Protein AF-A0A0C3J824-F1 (afdb_monomer_lite)

InterPro domains:
  IPR024779 2OGFeDO JBP1/TET, oxygenase domain [PF12851] (6-94)

Foldseek 3Di:
DVVCVVVPPDPFPDKDKDKLDWFPWDADPQADQQWKKKKAKAFDFDWWWKDFVVVRDTHTRDHGDMDIHSRNNTTITTGGTPGIMMMMIGHHGPVSCVVVVNDHDDHDDPVNVVVVVVVVVD

Secondary structure (DSSP, 8-state):
-TTTTTT---S-SEEEEEES--EEEE---SS-TTPPEEEEEEEE----EEEEGGGTEEEE--TT-EEEE-TTTS-EEE---SSEEEEEEEE--HHHHHHTTPPP-PPPPHHHHHHHHHHTT-

Radius of gyration: 16.85 Å; chains: 1; bounding box: 29×38×52 Å

Sequence (122 aa):
MEAVLPMWNSVYSSMSVMVNRASPAHKDTNGRKVWLDTLLTVGNYPRLHFLVPELGIRLQYNPGTVIALAGLALIHQVDGIDGDRACLAYYMRENVHRYVQ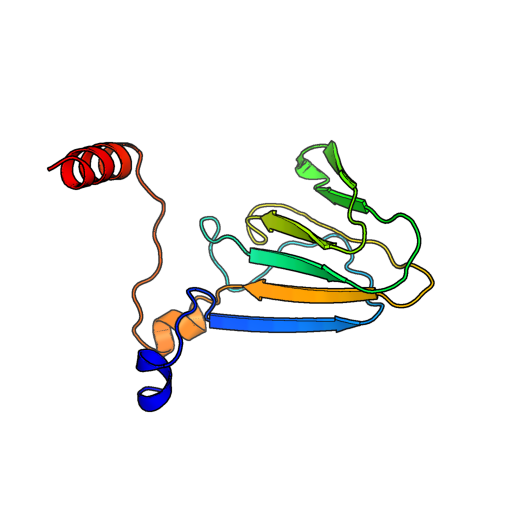VPLCERPHISNIARDLRAAQT

Organism: NCBI:txid870435

Structure (mmCIF, N/CA/C/O backbone):
data_AF-A0A0C3J824-F1
#
_entry.id   AF-A0A0C3J824-F1
#
loop_
_atom_site.group_PDB
_atom_site.id
_atom_site.type_symbol
_atom_site.label_atom_id
_atom_site.label_alt_id
_atom_site.label_comp_id
_atom_site.label_asym_id
_atom_site.label_entity_id
_atom_site.label_seq_id
_atom_site.pdbx_PDB_ins_code
_atom_site.Cartn_x
_atom_site.Cartn_y
_atom_site.Cartn_z
_atom_site.occupancy
_atom_site.B_iso_or_equiv
_atom_site.auth_seq_id
_atom_site.auth_comp_id
_atom_site.auth_asym_id
_atom_site.auth_atom_id
_atom_site.pdbx_PDB_model_num
ATOM 1 N N . MET A 1 1 ? 5.742 -20.236 -12.503 1.00 57.84 1 MET A N 1
ATOM 2 C CA . MET A 1 1 ? 5.280 -18.835 -12.610 1.00 57.84 1 MET A CA 1
ATOM 3 C C . MET A 1 1 ? 4.857 -18.495 -14.034 1.00 57.84 1 MET A C 1
ATOM 5 O O . MET A 1 1 ? 3.801 -17.903 -14.180 1.00 57.84 1 MET A O 1
ATOM 9 N N . GLU A 1 2 ? 5.582 -18.947 -15.066 1.00 63.41 2 GLU A N 1
ATOM 10 C CA . GLU A 1 2 ? 5.210 -18.745 -16.482 1.00 63.41 2 GLU A CA 1
ATOM 11 C C . GLU A 1 2 ? 3.764 -19.129 -16.823 1.00 63.41 2 GLU A C 1
ATOM 13 O O . GLU A 1 2 ? 3.079 -18.345 -17.460 1.00 63.41 2 GLU A O 1
ATOM 18 N N . ALA A 1 3 ? 3.253 -20.263 -16.331 1.00 74.06 3 ALA A N 1
ATOM 19 C CA . ALA A 1 3 ? 1.862 -20.666 -16.580 1.00 74.06 3 ALA A CA 1
ATOM 20 C C . ALA A 1 3 ? 0.808 -19.759 -15.908 1.00 74.06 3 ALA A C 1
ATOM 22 O O . ALA A 1 3 ? -0.347 -19.752 -16.316 1.00 74.06 3 ALA A O 1
ATOM 23 N N . VAL A 1 4 ? 1.193 -18.999 -14.875 1.00 70.88 4 VAL A N 1
ATOM 24 C CA . VAL A 1 4 ? 0.286 -18.128 -14.108 1.00 70.88 4 VAL A CA 1
ATOM 25 C C . VAL A 1 4 ? 0.275 -16.708 -14.670 1.00 70.88 4 VAL A C 1
ATOM 27 O O . VAL A 1 4 ? -0.742 -16.034 -14.564 1.00 70.88 4 VAL A O 1
ATOM 30 N N . LEU A 1 5 ? 1.363 -16.251 -15.303 1.00 70.88 5 LEU A N 1
ATOM 31 C CA . LEU A 1 5 ? 1.456 -14.886 -15.840 1.00 70.88 5 LEU A CA 1
ATOM 32 C C . LEU A 1 5 ? 0.349 -14.557 -16.859 1.00 70.88 5 LEU A C 1
ATOM 34 O O . LEU A 1 5 ? -0.246 -13.494 -16.712 1.00 70.88 5 LEU A O 1
ATOM 38 N N . PRO A 1 6 ? -0.019 -15.441 -17.812 1.00 74.44 6 PRO A N 1
ATOM 39 C CA . PRO A 1 6 ? -1.145 -15.190 -18.714 1.00 74.44 6 PRO A CA 1
ATOM 40 C C . PRO A 1 6 ? -2.509 -15.142 -18.013 1.00 74.44 6 PRO A C 1
ATOM 42 O O . PRO A 1 6 ? -3.462 -14.616 -18.574 1.00 74.44 6 PRO A O 1
ATOM 45 N N . MET A 1 7 ? -2.624 -15.721 -16.813 1.00 78.94 7 MET A N 1
ATOM 46 C CA . MET A 1 7 ? -3.863 -15.756 -16.026 1.00 78.94 7 MET A CA 1
ATOM 47 C C . MET A 1 7 ? -3.936 -14.625 -14.991 1.00 78.94 7 MET A C 1
ATOM 49 O O . MET A 1 7 ? -5.014 -14.300 -14.491 1.00 78.94 7 MET A O 1
ATOM 53 N N . TRP A 1 8 ? -2.792 -14.043 -14.628 1.00 79.19 8 TRP A N 1
ATOM 54 C CA . TRP A 1 8 ? -2.693 -13.008 -13.612 1.00 79.19 8 TRP A CA 1
ATOM 55 C C . TRP A 1 8 ? -3.033 -11.641 -14.209 1.00 79.19 8 TRP A C 1
ATOM 57 O O . TRP A 1 8 ? -2.166 -10.875 -14.619 1.00 79.19 8 TRP A O 1
ATOM 67 N N . ASN A 1 9 ? -4.323 -11.313 -14.220 1.00 74.19 9 ASN A N 1
ATOM 68 C CA . ASN A 1 9 ? -4.857 -10.070 -14.793 1.00 74.19 9 ASN A CA 1
ATOM 69 C C . ASN A 1 9 ? -4.654 -8.824 -13.905 1.00 74.19 9 ASN A C 1
ATOM 71 O O . ASN A 1 9 ? -5.441 -7.881 -13.961 1.00 74.19 9 ASN A O 1
ATOM 75 N N . SER A 1 10 ? -3.634 -8.817 -13.048 1.00 83.56 10 SER A N 1
ATOM 76 C CA . SER A 1 10 ? -3.371 -7.729 -12.107 1.00 83.56 10 SER A CA 1
ATOM 77 C C . SER A 1 10 ? -1.968 -7.168 -12.300 1.00 83.56 10 SER A C 1
ATOM 79 O O . SER A 1 10 ? -0.996 -7.908 -12.425 1.00 83.56 10 SER A O 1
ATOM 81 N N . VAL A 1 11 ? -1.852 -5.841 -12.263 1.00 83.88 11 VAL A N 1
ATOM 82 C CA . VAL A 1 11 ? -0.553 -5.148 -12.287 1.00 83.88 11 VAL A CA 1
ATOM 83 C C . VAL A 1 11 ? 0.242 -5.354 -10.994 1.00 83.88 11 VAL A C 1
ATOM 85 O O . VAL A 1 11 ? 1.456 -5.169 -10.979 1.00 83.88 11 VAL A O 1
ATOM 88 N N . TYR A 1 12 ? -0.423 -5.753 -9.907 1.00 91.38 12 TYR A N 1
ATOM 89 C CA . TYR A 1 12 ? 0.209 -5.997 -8.615 1.00 91.38 12 TYR A CA 1
ATOM 90 C C . TYR A 1 12 ? 0.820 -7.394 -8.586 1.00 91.38 12 TYR A C 1
ATOM 92 O O . TYR A 1 12 ? 0.112 -8.389 -8.732 1.00 91.38 12 TYR A O 1
ATOM 100 N N . SER A 1 13 ? 2.127 -7.477 -8.352 1.00 91.12 13 SER A N 1
ATOM 101 C CA . SER A 1 13 ? 2.855 -8.748 -8.245 1.00 91.12 13 SER A CA 1
ATOM 102 C C . SER A 1 13 ? 2.708 -9.429 -6.881 1.00 91.12 13 SER A C 1
ATOM 104 O O . SER A 1 13 ? 3.187 -10.547 -6.705 1.00 91.12 13 SER A O 1
ATOM 106 N N . SER A 1 14 ? 2.072 -8.774 -5.907 1.00 91.50 14 SER A N 1
ATOM 107 C CA . SER A 1 14 ? 1.856 -9.323 -4.572 1.00 91.50 14 SER A CA 1
ATOM 108 C C . SER A 1 14 ? 0.601 -8.753 -3.913 1.00 91.50 14 SER A C 1
ATOM 110 O O . SER A 1 14 ? 0.138 -7.656 -4.233 1.00 91.50 14 SER A O 1
ATOM 112 N N . MET A 1 15 ? 0.069 -9.512 -2.956 1.00 94.38 15 MET A N 1
ATOM 113 C CA . MET A 1 15 ? -1.068 -9.132 -2.128 1.00 94.38 15 MET A CA 1
ATOM 114 C C . MET A 1 15 ? -0.842 -9.602 -0.688 1.00 94.38 15 MET A C 1
ATOM 116 O O . MET A 1 15 ? -0.193 -10.619 -0.437 1.00 94.38 15 MET A O 1
ATOM 120 N N . SER A 1 16 ? -1.329 -8.841 0.285 1.00 96.31 16 SER A N 1
ATOM 121 C CA . SER A 1 16 ? -1.301 -9.219 1.697 1.00 96.31 16 SER A CA 1
ATOM 122 C C . SER A 1 16 ? -2.606 -8.849 2.384 1.00 96.31 16 SER A C 1
ATOM 124 O O . SER A 1 16 ? -3.211 -7.826 2.070 1.00 96.31 16 SER A O 1
ATOM 126 N N . VAL A 1 17 ? -3.012 -9.668 3.352 1.00 97.69 17 VAL A N 1
ATOM 127 C CA . VAL A 1 17 ? -4.143 -9.387 4.242 1.00 97.69 17 VAL A CA 1
ATOM 128 C C . VAL A 1 17 ? -3.598 -9.108 5.633 1.00 97.69 17 VAL A C 1
ATOM 130 O O . VAL A 1 17 ? -2.833 -9.901 6.178 1.00 97.69 17 VAL A O 1
ATOM 133 N N . MET A 1 18 ? -3.985 -7.975 6.209 1.00 96.69 18 MET A N 1
ATOM 134 C CA . MET A 1 18 ? -3.584 -7.563 7.551 1.00 96.69 18 MET A CA 1
ATOM 135 C C . MET A 1 18 ? -4.834 -7.425 8.414 1.00 96.69 18 MET A C 1
ATOM 137 O O . MET A 1 18 ? -5.668 -6.563 8.146 1.00 96.69 18 MET A O 1
ATOM 141 N N . VAL A 1 19 ? -4.966 -8.267 9.437 1.00 96.88 19 VAL A N 1
ATOM 142 C CA . VAL A 1 19 ? -6.127 -8.285 10.341 1.00 96.88 19 VAL A CA 1
ATOM 143 C C . VAL A 1 19 ? -5.744 -7.644 11.667 1.00 96.88 19 VAL A C 1
ATOM 145 O O . VAL A 1 19 ? -4.734 -8.030 12.252 1.00 96.88 19 VAL A O 1
ATOM 148 N N . ASN A 1 20 ? -6.513 -6.643 12.104 1.00 96.06 20 ASN A N 1
ATOM 149 C CA . ASN A 1 20 ? -6.347 -5.896 13.361 1.00 96.06 20 ASN A CA 1
ATOM 150 C C . ASN A 1 20 ? -4.913 -5.409 13.627 1.00 96.06 20 ASN A C 1
ATOM 152 O O . ASN A 1 20 ? -4.493 -5.191 14.760 1.00 96.06 20 ASN A O 1
ATOM 156 N N . ARG A 1 21 ? -4.144 -5.225 12.552 1.00 95.75 21 ARG A N 1
ATOM 157 C CA . ARG A 1 21 ? -2.742 -4.837 12.611 1.00 95.75 21 ARG A CA 1
ATOM 158 C C . ARG A 1 21 ? -2.618 -3.321 12.516 1.00 95.75 21 ARG A C 1
ATOM 160 O O . ARG A 1 21 ? -3.041 -2.715 11.525 1.00 95.75 21 ARG A O 1
ATOM 167 N N . ALA A 1 22 ? -1.966 -2.743 13.520 1.00 96.69 22 ALA A N 1
ATOM 168 C CA . ALA A 1 22 ? -1.399 -1.407 13.430 1.00 96.69 22 ALA A CA 1
ATOM 169 C C . ALA A 1 22 ? -0.212 -1.405 12.454 1.00 96.69 22 ALA A C 1
ATOM 171 O O . ALA A 1 22 ? 0.562 -2.366 12.382 1.00 96.69 22 ALA A O 1
ATOM 172 N N . SER A 1 23 ? -0.055 -0.314 11.720 1.00 97.00 23 SER A N 1
ATOM 173 C CA . SER A 1 23 ? 1.074 -0.075 10.831 1.00 97.00 23 SER A CA 1
ATOM 174 C C . SER A 1 23 ? 1.775 1.210 11.273 1.00 97.00 23 SER A C 1
ATOM 176 O O . SER A 1 23 ? 1.297 2.295 10.937 1.00 97.00 23 SER A O 1
ATOM 178 N N . PRO A 1 24 ? 2.856 1.109 12.074 1.00 97.62 24 PRO A N 1
ATOM 179 C CA . PRO A 1 24 ? 3.640 2.266 12.506 1.00 97.62 24 PRO A CA 1
ATOM 180 C C . PRO A 1 24 ? 4.184 3.066 11.318 1.00 97.62 24 PRO A C 1
ATOM 182 O O . PRO A 1 24 ? 4.276 2.543 10.211 1.00 97.62 24 PRO A O 1
ATOM 185 N N . ALA A 1 25 ? 4.598 4.313 11.546 1.00 98.25 25 ALA A N 1
ATOM 186 C CA . ALA A 1 25 ? 5.208 5.153 10.514 1.00 98.25 25 ALA A CA 1
ATOM 187 C C . ALA A 1 25 ? 6.385 4.462 9.811 1.00 98.25 25 ALA A C 1
ATOM 189 O O . ALA A 1 25 ? 7.400 4.146 10.432 1.00 98.25 25 ALA A O 1
ATOM 190 N N . HIS A 1 26 ? 6.250 4.250 8.503 1.00 97.81 26 HIS A N 1
ATOM 191 C CA . HIS A 1 26 ? 7.277 3.623 7.677 1.00 97.81 26 HIS A CA 1
ATOM 192 C C . HIS A 1 26 ? 7.159 4.054 6.211 1.00 97.81 26 HIS A C 1
ATOM 194 O O . HIS A 1 26 ? 6.173 4.670 5.805 1.00 97.81 26 HIS A O 1
ATOM 200 N N . LYS A 1 27 ? 8.191 3.724 5.427 1.00 96.94 27 LYS A N 1
ATOM 201 C CA . LYS A 1 27 ? 8.115 3.634 3.965 1.00 96.94 27 LYS A CA 1
ATOM 202 C C . LYS A 1 27 ? 8.162 2.164 3.588 1.00 96.94 27 LYS A C 1
ATOM 204 O O . LYS A 1 27 ? 8.864 1.384 4.239 1.00 96.94 27 LYS A O 1
ATOM 209 N N . ASP A 1 28 ? 7.459 1.806 2.528 1.00 96.06 28 ASP A N 1
ATOM 210 C CA . ASP A 1 28 ? 7.582 0.472 1.961 1.00 96.06 28 ASP A CA 1
ATOM 211 C C . ASP A 1 28 ? 8.986 0.239 1.407 1.00 96.06 28 ASP A C 1
ATOM 213 O O . ASP A 1 28 ? 9.764 1.163 1.167 1.00 96.06 28 ASP A O 1
ATOM 217 N N . THR A 1 29 ? 9.324 -1.029 1.199 1.00 93.50 29 THR A N 1
ATOM 218 C CA . THR A 1 29 ? 10.615 -1.453 0.651 1.00 93.50 29 THR A CA 1
ATOM 219 C C . THR A 1 29 ? 10.399 -2.357 -0.557 1.00 93.50 29 THR A C 1
ATOM 221 O O . THR A 1 29 ? 9.330 -2.935 -0.735 1.00 93.50 29 THR A O 1
ATOM 224 N N . ASN A 1 30 ? 11.428 -2.513 -1.394 1.00 92.25 30 ASN A N 1
ATOM 225 C CA . ASN A 1 30 ? 11.439 -3.426 -2.550 1.00 92.25 30 ASN A CA 1
ATOM 226 C C . ASN A 1 30 ? 10.482 -3.077 -3.713 1.00 92.25 30 ASN A C 1
ATOM 228 O O . ASN A 1 30 ? 10.415 -3.836 -4.681 1.00 92.25 30 ASN A O 1
ATOM 232 N N . GLY A 1 31 ? 9.765 -1.952 -3.642 1.00 91.19 31 GLY A N 1
ATOM 233 C CA . GLY A 1 31 ? 8.992 -1.378 -4.749 1.00 91.19 31 GLY A CA 1
ATOM 234 C C . GLY A 1 31 ? 9.769 -0.312 -5.534 1.00 91.19 31 GLY A C 1
ATOM 235 O O . GLY A 1 31 ? 10.996 -0.236 -5.469 1.00 91.19 31 GLY A O 1
ATOM 236 N N . ARG A 1 32 ? 9.044 0.567 -6.239 1.00 91.81 32 ARG A N 1
ATOM 237 C CA . ARG A 1 32 ? 9.594 1.763 -6.904 1.00 91.81 32 ARG A CA 1
ATOM 238 C C . ARG A 1 32 ? 8.802 3.008 -6.533 1.00 91.81 32 ARG A C 1
ATOM 240 O O . ARG A 1 32 ? 7.605 2.942 -6.304 1.00 91.81 32 ARG A O 1
ATOM 247 N N . LYS A 1 33 ? 9.453 4.177 -6.559 1.00 89.56 33 LYS A N 1
ATOM 248 C CA . LYS A 1 33 ? 8.829 5.466 -6.186 1.00 89.56 33 LYS A CA 1
ATOM 249 C C . LYS A 1 33 ? 7.657 5.877 -7.087 1.00 89.56 33 LYS A C 1
ATOM 251 O O . LYS A 1 33 ? 6.900 6.764 -6.722 1.00 89.56 33 LYS A O 1
ATOM 256 N N . VAL A 1 34 ? 7.564 5.287 -8.277 1.00 88.38 34 VAL A N 1
ATOM 257 C CA . VAL A 1 34 ? 6.517 5.566 -9.274 1.00 88.38 34 VAL A CA 1
ATOM 258 C C . VAL A 1 34 ? 5.381 4.549 -9.232 1.00 88.38 34 VAL A C 1
ATOM 260 O O . VAL A 1 34 ? 4.410 4.698 -9.965 1.00 88.38 34 VAL A O 1
ATOM 263 N N . TRP A 1 35 ? 5.510 3.510 -8.410 1.00 92.00 35 TRP A N 1
ATOM 264 C CA . TRP A 1 35 ? 4.493 2.482 -8.258 1.00 92.00 35 TRP A CA 1
ATOM 265 C C . TRP A 1 35 ? 3.523 2.882 -7.163 1.00 92.00 35 TRP A C 1
ATOM 267 O O . TRP A 1 35 ? 3.926 3.445 -6.146 1.00 92.00 35 TRP A O 1
ATOM 277 N N . LEU A 1 36 ? 2.246 2.610 -7.413 1.00 93.62 36 LEU A N 1
ATOM 278 C CA . LEU A 1 36 ? 1.185 2.822 -6.448 1.00 93.62 36 LEU A CA 1
ATOM 279 C C . LEU A 1 36 ? 0.849 1.493 -5.792 1.00 93.62 36 LEU A C 1
ATOM 281 O O . LEU A 1 36 ? 0.538 0.521 -6.477 1.00 93.62 36 LEU A O 1
ATOM 285 N N . ASP A 1 37 ? 0.872 1.495 -4.473 1.00 95.12 37 ASP A N 1
ATOM 286 C CA . ASP A 1 37 ? 0.295 0.469 -3.629 1.00 95.12 37 ASP A CA 1
ATOM 287 C C . ASP A 1 37 ? -1.170 0.833 -3.391 1.00 95.12 37 ASP A C 1
ATOM 289 O O . ASP A 1 37 ? -1.538 2.010 -3.335 1.00 95.12 37 ASP A O 1
ATOM 293 N N . THR A 1 38 ? -2.039 -0.168 -3.319 1.00 96.94 38 THR A N 1
ATOM 294 C CA . THR A 1 38 ? -3.480 0.029 -3.156 1.00 96.94 38 THR A CA 1
ATOM 295 C C . THR A 1 38 ? -3.982 -0.738 -1.955 1.00 96.94 38 THR A C 1
ATOM 297 O O . THR A 1 38 ? -3.825 -1.953 -1.857 1.00 96.94 38 THR A O 1
ATOM 300 N N . LEU A 1 39 ? -4.579 0.001 -1.030 1.00 97.88 39 LEU A N 1
ATOM 301 C CA . LEU A 1 39 ? -5.036 -0.490 0.254 1.00 97.88 39 LEU A CA 1
ATOM 302 C C . LEU A 1 39 ? -6.551 -0.356 0.317 1.00 97.88 39 LEU A C 1
ATOM 304 O O . LEU A 1 39 ? -7.074 0.749 0.198 1.00 97.88 39 LEU A O 1
ATOM 308 N N . LEU A 1 40 ? -7.245 -1.468 0.524 1.00 98.25 40 LEU A N 1
ATOM 309 C CA . LEU A 1 40 ? -8.668 -1.503 0.840 1.00 98.25 40 LEU A CA 1
ATOM 310 C C . LEU A 1 40 ? -8.823 -1.911 2.301 1.00 98.25 40 LEU A C 1
ATOM 312 O O . LEU A 1 40 ? -8.345 -2.972 2.697 1.00 98.25 40 LEU A O 1
ATOM 316 N N . THR A 1 41 ? -9.526 -1.107 3.091 1.00 98.44 41 THR A N 1
ATOM 317 C CA . THR A 1 41 ? -9.883 -1.464 4.469 1.00 98.44 41 THR A CA 1
ATOM 318 C C . THR A 1 41 ? -11.356 -1.851 4.554 1.00 98.44 41 THR A C 1
ATOM 320 O O . THR A 1 41 ? -12.216 -1.193 3.973 1.00 98.44 41 THR A O 1
ATOM 323 N N . VAL A 1 42 ? -11.663 -2.937 5.255 1.00 98.44 42 VAL A N 1
ATOM 324 C CA . VAL A 1 42 ? -13.014 -3.500 5.404 1.00 98.44 42 VAL A CA 1
ATOM 325 C C . VAL A 1 42 ? -13.229 -3.997 6.828 1.00 98.44 42 VAL A C 1
ATOM 327 O O . VAL A 1 42 ? -12.277 -4.149 7.596 1.00 98.44 42 VAL A O 1
ATOM 330 N N . GLY A 1 43 ? -14.488 -4.279 7.155 1.00 97.56 43 GLY A N 1
ATOM 331 C CA . GLY A 1 43 ? -14.898 -4.855 8.430 1.00 97.56 43 GLY A CA 1
ATOM 332 C C . GLY A 1 43 ? -15.764 -3.906 9.253 1.00 97.56 43 GLY A C 1
ATOM 333 O O . GLY A 1 43 ? -16.330 -2.953 8.717 1.00 97.56 43 GLY A O 1
ATOM 334 N N . ASN A 1 44 ? -15.891 -4.194 10.543 1.00 97.88 44 ASN A N 1
ATOM 335 C CA . ASN A 1 44 ? -16.707 -3.437 11.482 1.00 97.88 44 ASN A CA 1
ATOM 336 C C . ASN A 1 44 ? -15.819 -2.886 12.601 1.00 97.88 44 ASN A C 1
ATOM 338 O O . ASN A 1 44 ? -15.511 -3.576 13.571 1.00 97.88 44 ASN A O 1
ATOM 342 N N . TYR A 1 45 ? -15.389 -1.641 12.439 1.00 97.19 45 TYR A N 1
ATOM 343 C CA . TYR A 1 45 ? -14.530 -0.938 13.383 1.00 97.19 45 TYR A CA 1
ATOM 344 C C . TYR A 1 45 ? -14.917 0.555 13.408 1.00 97.19 45 TYR A C 1
ATOM 346 O O . TYR A 1 45 ? -15.527 1.050 12.451 1.00 97.19 45 TYR A O 1
ATOM 354 N N . PRO A 1 46 ? -14.622 1.288 14.499 1.00 96.44 46 PRO A N 1
ATOM 355 C CA . PRO A 1 46 ? -14.956 2.701 14.625 1.00 96.44 46 PRO A CA 1
ATOM 356 C C . PRO A 1 46 ? -14.098 3.565 13.686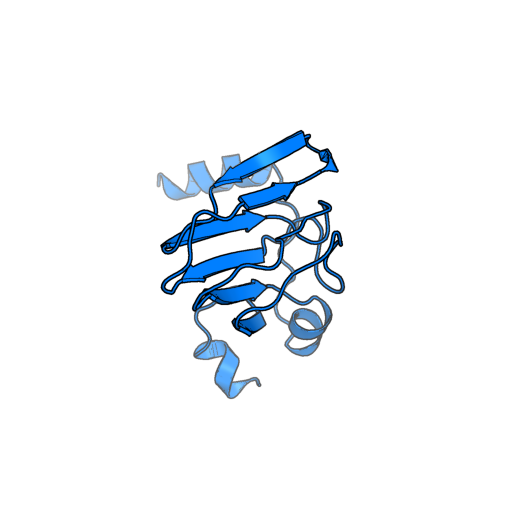 1.00 96.44 46 PRO A C 1
ATOM 358 O O . PRO A 1 46 ? -13.322 3.083 12.867 1.00 96.44 46 PRO A O 1
ATOM 361 N N . ARG A 1 47 ? -14.240 4.889 13.764 1.00 95.88 47 ARG A N 1
ATOM 362 C CA . ARG A 1 47 ? -13.527 5.802 12.860 1.00 95.88 47 ARG A CA 1
ATOM 363 C C . ARG A 1 47 ? -12.005 5.661 13.002 1.00 95.88 47 ARG A C 1
ATOM 365 O O . ARG A 1 47 ? -11.467 5.879 14.084 1.00 95.88 47 ARG A O 1
ATOM 372 N N . LEU A 1 48 ? -11.321 5.410 11.887 1.00 96.69 48 LEU A N 1
ATOM 373 C CA . LEU A 1 48 ? -9.860 5.318 11.801 1.00 96.69 48 LEU A CA 1
ATOM 374 C C . LEU A 1 48 ? -9.321 6.316 10.773 1.00 96.69 48 LEU A C 1
ATOM 376 O O . LEU A 1 48 ? -10.066 6.837 9.940 1.00 96.69 48 LEU A O 1
ATOM 380 N N . HIS A 1 49 ? -8.021 6.596 10.839 1.00 98.06 49 HIS A N 1
ATOM 381 C CA . HIS A 1 49 ? -7.355 7.492 9.906 1.00 98.06 49 HIS A CA 1
ATOM 382 C C . HIS A 1 49 ? -6.135 6.838 9.268 1.00 98.06 49 HIS A C 1
ATOM 384 O O . HIS A 1 49 ? -5.408 6.086 9.914 1.00 98.06 49 HIS A O 1
ATOM 390 N N . PHE A 1 50 ? -5.914 7.179 8.004 1.00 98.38 50 PHE A N 1
ATOM 391 C CA . PHE A 1 50 ? -4.665 6.944 7.299 1.00 98.38 50 PHE A CA 1
ATOM 392 C C . PHE A 1 50 ? -3.867 8.244 7.325 1.00 98.38 50 PHE A C 1
ATOM 394 O O . PHE A 1 50 ? -4.380 9.299 6.935 1.00 98.38 50 PHE A O 1
ATOM 401 N N . LEU A 1 51 ? -2.638 8.187 7.825 1.00 98.56 51 LEU A N 1
ATOM 402 C CA . LEU A 1 51 ? -1.810 9.372 8.019 1.00 98.56 51 LEU A CA 1
ATOM 403 C C . LEU A 1 51 ? -0.644 9.359 7.039 1.00 98.56 51 LEU A C 1
ATOM 405 O O . LEU A 1 51 ? 0.017 8.334 6.875 1.00 98.56 51 LEU A O 1
ATOM 409 N N . VAL A 1 52 ? -0.364 10.522 6.450 1.00 98.19 52 VAL A N 1
ATOM 410 C CA . VAL A 1 52 ? 0.819 10.771 5.616 1.00 98.19 52 VAL A CA 1
ATOM 411 C C . VAL A 1 52 ? 1.583 11.954 6.221 1.00 98.19 52 VAL A C 1
ATOM 413 O O . VAL A 1 52 ? 1.354 13.102 5.823 1.00 98.19 52 VAL A O 1
ATOM 416 N N . PRO A 1 53 ? 2.449 11.713 7.229 1.00 97.44 53 PRO A N 1
ATOM 417 C CA . PRO A 1 53 ? 3.045 12.780 8.034 1.00 97.44 53 PRO A CA 1
ATOM 418 C C . PRO A 1 53 ? 3.874 13.784 7.232 1.00 97.44 53 PRO A C 1
ATOM 420 O O . PRO A 1 53 ? 3.776 14.979 7.487 1.00 97.44 53 PRO A O 1
ATOM 423 N N . GLU A 1 54 ? 4.626 13.325 6.225 1.00 95.88 54 GLU A N 1
ATOM 424 C CA . GLU A 1 54 ? 5.457 14.196 5.370 1.00 95.88 54 GLU A CA 1
ATOM 425 C C . GLU A 1 54 ? 4.634 15.254 4.614 1.00 95.88 54 GLU A C 1
ATOM 427 O O . GLU A 1 54 ? 5.178 16.280 4.216 1.00 95.88 54 GLU A O 1
ATOM 432 N N . LEU A 1 55 ? 3.330 15.021 4.432 1.00 96.38 55 LEU A N 1
ATOM 433 C CA . LEU A 1 55 ? 2.415 15.948 3.766 1.00 96.38 55 LEU A CA 1
ATOM 434 C C . LEU A 1 55 ? 1.464 16.659 4.740 1.00 96.38 55 LEU A C 1
ATOM 436 O O . LEU A 1 55 ? 0.642 17.460 4.305 1.00 96.38 55 LEU A O 1
ATOM 440 N N . GLY A 1 56 ? 1.516 16.348 6.040 1.00 97.38 56 GLY A N 1
ATOM 441 C CA . GLY A 1 56 ? 0.535 16.837 7.015 1.00 97.38 56 GLY A CA 1
ATOM 442 C C . GLY A 1 56 ? -0.901 16.369 6.733 1.00 97.38 56 GLY A C 1
ATOM 443 O O . GLY A 1 56 ? -1.856 17.003 7.177 1.00 97.38 56 GLY A O 1
ATOM 444 N N . ILE A 1 57 ? -1.071 15.277 5.977 1.00 97.56 57 ILE A N 1
ATOM 445 C CA . ILE A 1 57 ? -2.380 14.793 5.525 1.00 97.56 57 ILE A CA 1
ATOM 446 C C . ILE A 1 57 ? -2.927 13.737 6.489 1.00 97.56 57 ILE A C 1
ATOM 448 O O . ILE A 1 57 ? -2.236 12.789 6.875 1.00 97.56 57 ILE A O 1
ATOM 452 N N . ARG A 1 58 ? -4.217 13.873 6.810 1.00 98.12 58 ARG A N 1
ATOM 453 C CA . ARG A 1 58 ? -5.020 12.910 7.568 1.00 98.12 58 ARG A CA 1
ATOM 454 C C . ARG A 1 58 ? -6.278 12.569 6.777 1.00 98.12 58 ARG A C 1
ATOM 456 O O . ARG A 1 58 ? -7.127 13.430 6.570 1.00 98.12 58 ARG A O 1
ATOM 463 N N . LEU A 1 59 ? -6.402 11.314 6.358 1.00 97.69 59 LEU A N 1
ATOM 464 C CA . LEU A 1 59 ? -7.535 10.827 5.570 1.00 97.69 59 LEU A CA 1
ATOM 465 C C . LEU A 1 59 ? -8.422 9.940 6.438 1.00 97.69 59 LEU A C 1
ATOM 467 O O . LEU A 1 59 ? -7.917 9.114 7.198 1.00 97.69 59 LEU A O 1
ATOM 471 N N . GLN A 1 60 ? -9.740 10.094 6.326 1.00 97.44 60 GLN A N 1
ATOM 472 C CA . GLN A 1 60 ? -10.676 9.166 6.956 1.00 97.44 60 GLN A CA 1
ATOM 473 C C . GLN A 1 60 ? -10.537 7.792 6.294 1.00 97.44 60 GLN A C 1
ATOM 475 O O . GLN A 1 60 ? -10.645 7.681 5.076 1.00 97.44 60 GLN A O 1
ATOM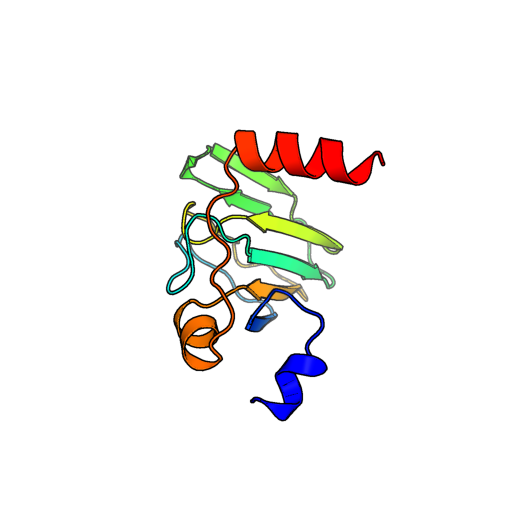 480 N N . TYR A 1 61 ? -10.297 6.760 7.099 1.00 97.31 61 TYR A N 1
ATOM 481 C CA . TYR A 1 61 ? -9.981 5.408 6.639 1.00 97.31 61 TYR A CA 1
ATOM 482 C C . TYR A 1 61 ? -10.957 4.391 7.239 1.00 97.31 61 TYR A C 1
ATOM 484 O O . TYR A 1 61 ? -10.600 3.479 7.988 1.00 97.31 61 TYR A O 1
ATOM 492 N N . ASN A 1 62 ? -12.234 4.612 6.940 1.00 95.75 62 ASN A N 1
ATOM 493 C CA . ASN A 1 62 ? -13.355 3.808 7.422 1.00 95.75 62 ASN A CA 1
ATOM 494 C C . ASN A 1 62 ? -13.571 2.574 6.531 1.0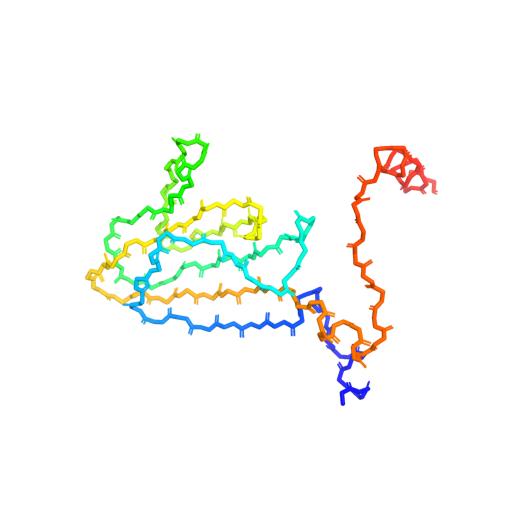0 95.75 62 ASN A C 1
ATOM 496 O O . ASN A 1 62 ? -13.031 2.533 5.423 1.00 95.75 62 ASN A O 1
ATOM 500 N N . PRO A 1 63 ? -14.363 1.577 6.972 1.00 97.88 63 PRO A N 1
ATOM 501 C CA . PRO A 1 63 ? -14.677 0.423 6.138 1.00 97.88 63 PRO A CA 1
ATOM 502 C C . PRO A 1 63 ? -15.165 0.839 4.742 1.00 97.88 63 PRO A C 1
ATOM 504 O O . PRO A 1 63 ? -16.028 1.706 4.610 1.00 97.88 63 PRO A O 1
ATOM 507 N N . GLY A 1 64 ? -14.590 0.234 3.704 1.00 97.94 64 GLY A N 1
ATOM 508 C CA . GLY A 1 64 ? -14.854 0.548 2.300 1.00 97.94 64 GLY A CA 1
ATOM 509 C C . GLY A 1 64 ? -13.933 1.612 1.690 1.00 97.94 64 GLY A C 1
ATOM 510 O O . GLY A 1 64 ? -14.000 1.838 0.484 1.00 97.94 64 GLY A O 1
ATOM 511 N N . THR A 1 65 ? -13.059 2.264 2.465 1.00 98.31 65 THR A N 1
ATOM 512 C CA . THR A 1 65 ? -12.093 3.222 1.907 1.00 98.31 65 THR A CA 1
ATOM 513 C C . THR A 1 65 ? -10.974 2.512 1.140 1.00 98.31 65 THR A C 1
ATOM 515 O O . THR A 1 65 ? -10.382 1.547 1.631 1.00 98.31 65 THR A O 1
ATOM 518 N N . VAL A 1 66 ? -10.645 3.052 -0.038 1.00 98.31 66 VAL A N 1
ATOM 519 C CA . VAL A 1 66 ? -9.469 2.680 -0.831 1.00 98.31 66 VAL A CA 1
ATOM 520 C C . VAL A 1 66 ? -8.453 3.820 -0.809 1.00 98.31 66 VAL A C 1
ATOM 522 O O . VAL A 1 66 ? -8.807 4.970 -1.066 1.00 98.31 66 VAL A O 1
ATOM 525 N N . ILE A 1 67 ? -7.190 3.504 -0.528 1.00 97.81 67 ILE A N 1
ATOM 526 C CA . ILE A 1 67 ? -6.054 4.424 -0.641 1.00 97.81 67 ILE A CA 1
ATOM 527 C C . ILE A 1 67 ? -5.120 3.902 -1.725 1.00 97.81 67 ILE A C 1
ATOM 529 O O . ILE A 1 67 ? -4.697 2.751 -1.665 1.00 97.81 67 ILE A O 1
ATOM 533 N N . ALA A 1 68 ? -4.770 4.758 -2.683 1.00 96.19 68 ALA A N 1
ATOM 534 C CA . ALA A 1 68 ? -3.664 4.526 -3.603 1.00 96.19 68 ALA A CA 1
ATOM 535 C C . ALA A 1 68 ? -2.519 5.483 -3.247 1.00 96.19 68 ALA A C 1
ATOM 537 O O . ALA A 1 68 ? -2.721 6.698 -3.222 1.00 96.19 68 ALA A O 1
ATOM 538 N N . LEU A 1 69 ? -1.332 4.953 -2.951 1.00 94.88 69 LEU A N 1
ATOM 539 C CA . LEU A 1 69 ? -0.170 5.754 -2.561 1.00 94.88 69 LEU A CA 1
ATOM 540 C C . LEU A 1 69 ? 1.133 5.168 -3.096 1.00 94.88 69 LEU A C 1
ATOM 542 O O . LEU A 1 69 ? 1.242 3.965 -3.277 1.00 94.88 69 LEU A O 1
ATOM 546 N N . ALA A 1 70 ? 2.151 6.006 -3.280 1.00 93.31 70 ALA A N 1
ATOM 547 C CA . ALA A 1 70 ? 3.511 5.527 -3.499 1.00 93.31 70 ALA A CA 1
ATOM 548 C C . ALA A 1 70 ? 4.177 5.227 -2.146 1.00 93.31 70 ALA A C 1
ATOM 550 O O . ALA A 1 70 ? 4.796 6.116 -1.550 1.00 93.31 70 ALA A O 1
ATOM 551 N N . GLY A 1 71 ? 4.055 3.990 -1.655 1.00 93.94 71 GLY A N 1
ATOM 552 C CA . GLY A 1 71 ? 4.492 3.602 -0.311 1.00 93.94 71 GLY A CA 1
ATOM 553 C C . GLY A 1 71 ? 5.999 3.736 -0.076 1.00 93.94 71 GLY A C 1
ATOM 554 O O . GLY A 1 71 ? 6.439 4.070 1.023 1.00 93.94 71 GLY A O 1
ATOM 555 N N . LEU A 1 72 ? 6.812 3.587 -1.130 1.00 95.38 72 LEU A N 1
ATOM 556 C CA . LEU A 1 72 ? 8.261 3.840 -1.078 1.00 95.38 72 LEU A CA 1
ATOM 557 C C . LEU A 1 72 ? 8.603 5.342 -1.019 1.00 95.38 72 LEU A C 1
ATOM 559 O O . LEU A 1 72 ? 9.698 5.721 -0.598 1.00 95.38 72 LEU A O 1
ATOM 563 N N . ALA A 1 73 ? 7.715 6.212 -1.504 1.00 94.06 73 ALA A N 1
ATOM 564 C CA . ALA A 1 73 ? 7.977 7.646 -1.587 1.00 94.06 73 ALA A CA 1
ATOM 565 C C . ALA A 1 73 ? 7.615 8.367 -0.284 1.00 94.06 73 ALA A C 1
ATOM 567 O O . ALA A 1 73 ? 8.373 9.238 0.154 1.00 94.06 73 ALA A O 1
ATOM 568 N N . LEU A 1 74 ? 6.494 7.981 0.330 1.00 94.56 74 LEU A N 1
ATOM 569 C CA . LEU A 1 74 ? 5.865 8.706 1.429 1.00 94.56 74 LEU A CA 1
ATOM 570 C C . LEU A 1 74 ? 5.819 7.871 2.712 1.00 94.56 74 LEU A C 1
ATOM 572 O O . LEU A 1 74 ? 5.375 6.721 2.695 1.00 94.56 74 LEU A O 1
ATOM 576 N N . ILE A 1 75 ? 6.228 8.473 3.833 1.00 97.69 75 ILE A N 1
ATOM 577 C CA . ILE A 1 75 ? 5.978 7.910 5.162 1.00 97.69 75 ILE A CA 1
ATOM 578 C C . ILE A 1 75 ? 4.471 7.846 5.364 1.00 97.69 75 ILE A C 1
ATOM 580 O O . ILE A 1 75 ? 3.775 8.850 5.195 1.00 97.69 75 ILE A O 1
ATOM 584 N N . HIS A 1 76 ? 3.983 6.682 5.767 1.00 97.94 76 HIS A N 1
ATOM 585 C CA . HIS A 1 76 ? 2.579 6.477 6.062 1.00 97.94 76 HIS A CA 1
ATOM 586 C C . HIS A 1 76 ? 2.385 5.580 7.285 1.00 97.94 76 HIS A C 1
ATOM 588 O O . HIS A 1 76 ? 3.271 4.810 7.663 1.00 97.94 76 HIS A O 1
ATOM 594 N N . GLN A 1 77 ? 1.230 5.725 7.934 1.00 98.19 77 GLN A N 1
ATOM 595 C CA . GLN A 1 77 ? 0.858 4.930 9.102 1.00 98.19 77 GLN A CA 1
ATOM 596 C C . GLN A 1 77 ? -0.652 4.784 9.249 1.00 98.19 77 GLN A C 1
ATOM 598 O O . GLN A 1 77 ? -1.436 5.603 8.758 1.00 98.19 77 GLN A O 1
ATOM 603 N N . VAL A 1 78 ? -1.032 3.744 9.983 1.00 97.75 78 VAL A N 1
ATOM 604 C CA . VAL A 1 78 ? -2.394 3.482 10.441 1.00 97.75 78 VAL A CA 1
ATOM 605 C C . VAL A 1 78 ? -2.309 2.947 11.864 1.00 97.75 78 VAL A C 1
ATOM 607 O O . VAL A 1 78 ? -1.669 1.922 12.098 1.00 97.75 78 VAL A O 1
ATOM 610 N N . ASP A 1 79 ? -2.960 3.618 12.805 1.00 96.25 79 ASP A N 1
ATOM 611 C CA . ASP A 1 79 ? -2.962 3.198 14.206 1.00 96.25 79 ASP A CA 1
ATOM 612 C C . ASP A 1 79 ? -3.717 1.872 14.418 1.00 96.25 79 ASP A C 1
ATOM 614 O O . ASP A 1 79 ? -4.463 1.393 13.555 1.00 96.25 79 ASP A O 1
ATOM 618 N N . GLY A 1 80 ? -3.512 1.265 15.588 1.00 94.62 80 GLY A N 1
ATOM 619 C CA . GLY A 1 80 ? -4.360 0.172 16.059 1.00 94.62 80 GLY A CA 1
ATOM 620 C C . GLY A 1 80 ? -5.780 0.664 16.338 1.00 94.62 80 GLY A C 1
ATOM 621 O O . GLY A 1 80 ? -5.987 1.835 16.656 1.00 94.62 80 GLY A O 1
ATOM 622 N N . ILE A 1 81 ? -6.760 -0.227 16.208 1.00 95.44 81 ILE A N 1
ATOM 623 C CA . ILE A 1 81 ? -8.159 0.092 16.482 1.00 95.44 81 ILE A CA 1
ATOM 624 C C . ILE A 1 81 ? -8.870 -1.125 17.063 1.00 95.44 81 ILE A C 1
ATOM 626 O O . ILE A 1 81 ? -8.550 -2.256 16.695 1.00 95.44 81 ILE A O 1
ATOM 630 N N . ASP A 1 82 ? -9.839 -0.874 17.938 1.00 94.44 82 ASP A N 1
ATOM 631 C CA . ASP A 1 82 ? -10.752 -1.902 18.425 1.00 94.44 82 ASP A CA 1
ATOM 632 C C . ASP A 1 82 ? -11.764 -2.297 17.338 1.00 94.44 82 ASP A C 1
ATOM 634 O O . ASP A 1 82 ? -12.136 -1.485 16.488 1.00 94.44 82 ASP A O 1
ATOM 638 N N . GLY A 1 83 ? -12.248 -3.537 17.388 1.00 94.62 83 GLY A N 1
ATOM 639 C CA . GLY A 1 83 ? -13.185 -4.097 16.409 1.00 94.62 83 GLY A CA 1
ATOM 640 C C . GLY A 1 83 ? -12.513 -4.966 15.345 1.00 94.62 83 GLY A C 1
ATOM 641 O O . GLY A 1 83 ? -11.350 -5.350 15.471 1.00 94.62 83 GLY A O 1
ATOM 642 N N . ASP A 1 84 ? -13.267 -5.286 14.295 1.00 97.06 84 ASP A N 1
ATOM 643 C CA . ASP A 1 84 ? -12.843 -6.198 13.234 1.00 97.06 84 ASP A CA 1
ATOM 644 C C . ASP A 1 84 ? -12.421 -5.405 12.002 1.00 97.06 84 ASP A C 1
ATOM 646 O O . ASP A 1 84 ? -13.251 -5.007 11.184 1.00 97.06 84 ASP A O 1
ATOM 650 N N . ARG A 1 85 ? -11.119 -5.174 11.856 1.00 97.38 85 ARG A N 1
ATOM 651 C CA . ARG A 1 85 ? -10.518 -4.514 10.699 1.00 97.38 85 ARG A CA 1
ATOM 652 C C . ARG A 1 85 ? -9.664 -5.492 9.905 1.00 97.38 85 ARG A C 1
ATOM 654 O O . ARG A 1 85 ? -8.688 -6.039 10.415 1.00 97.38 85 ARG A O 1
ATOM 661 N N . ALA A 1 86 ? -9.939 -5.606 8.611 1.00 97.94 86 ALA A N 1
ATOM 662 C CA . ALA A 1 86 ? -9.031 -6.226 7.653 1.00 97.94 86 ALA A CA 1
ATOM 663 C C . ALA A 1 86 ? -8.588 -5.206 6.601 1.00 97.94 86 ALA A C 1
ATOM 665 O O . ALA A 1 86 ? -9.393 -4.433 6.087 1.00 97.94 86 ALA A O 1
ATOM 666 N N . CYS A 1 87 ? -7.302 -5.213 6.266 1.00 98.06 87 CYS A N 1
ATOM 667 C CA . CYS A 1 87 ? -6.738 -4.436 5.170 1.00 98.06 87 CYS A CA 1
ATOM 668 C C . CYS A 1 87 ? -6.205 -5.382 4.097 1.00 98.06 87 CYS A C 1
ATOM 670 O O . CYS A 1 87 ? -5.350 -6.220 4.384 1.00 98.06 87 CYS A O 1
ATOM 672 N N . LEU A 1 88 ? -6.686 -5.222 2.868 1.00 98.25 88 LEU A N 1
ATOM 673 C CA . LEU A 1 88 ? -6.155 -5.869 1.680 1.00 98.25 88 LEU A CA 1
ATOM 674 C C . LEU A 1 88 ? -5.168 -4.898 1.038 1.00 98.25 88 LEU A C 1
ATOM 676 O O . LEU A 1 88 ? -5.562 -3.826 0.585 1.00 98.25 88 LEU A O 1
ATOM 680 N N . ALA A 1 89 ? -3.892 -5.261 1.039 1.00 97.50 89 ALA A N 1
ATOM 681 C CA . ALA A 1 89 ? -2.822 -4.476 0.447 1.00 97.50 89 ALA A CA 1
ATOM 682 C C . ALA A 1 89 ? -2.352 -5.142 -0.843 1.00 97.50 89 ALA A C 1
ATOM 684 O O . ALA A 1 89 ? -1.865 -6.271 -0.812 1.00 97.50 89 ALA A O 1
ATOM 685 N N . TYR A 1 90 ? -2.473 -4.433 -1.957 1.00 96.88 90 TYR A N 1
ATOM 686 C CA . TYR A 1 90 ? -1.967 -4.826 -3.264 1.00 96.88 90 TYR A CA 1
ATOM 687 C C . TYR A 1 90 ? -0.766 -3.951 -3.600 1.00 96.88 90 TYR A C 1
ATOM 689 O O . TYR A 1 90 ? -0.859 -2.727 -3.535 1.00 96.88 90 TYR A O 1
ATOM 697 N N . TYR A 1 91 ? 0.363 -4.566 -3.933 1.00 95.25 91 TYR A N 1
ATOM 698 C CA . TYR A 1 91 ? 1.613 -3.843 -4.158 1.00 95.25 91 TYR A CA 1
ATOM 699 C C . TYR A 1 91 ? 2.495 -4.558 -5.178 1.00 95.25 91 TYR A C 1
ATOM 701 O O . TYR A 1 91 ? 2.315 -5.739 -5.493 1.00 95.25 91 TYR A O 1
ATOM 709 N N . MET A 1 92 ? 3.463 -3.819 -5.710 1.00 93.50 92 MET A N 1
ATOM 710 C CA . MET A 1 92 ? 4.419 -4.322 -6.693 1.00 93.50 92 MET A CA 1
ATOM 711 C C . MET A 1 92 ? 5.805 -4.497 -6.070 1.00 93.50 92 MET A C 1
ATOM 713 O O . MET A 1 92 ? 6.268 -3.650 -5.306 1.00 93.50 92 MET A O 1
ATOM 717 N N . ARG A 1 93 ? 6.502 -5.582 -6.426 1.00 93.19 93 ARG A N 1
ATOM 718 C CA . ARG A 1 93 ? 7.883 -5.842 -5.998 1.00 93.19 93 ARG A CA 1
ATOM 719 C C . ARG A 1 93 ? 8.836 -5.953 -7.177 1.00 93.19 93 ARG A C 1
ATOM 721 O O . ARG A 1 93 ? 8.647 -6.774 -8.072 1.00 93.19 93 ARG A O 1
ATOM 728 N N . GLU A 1 94 ? 9.903 -5.161 -7.155 1.00 93.50 94 GLU A N 1
ATOM 729 C CA . GLU A 1 94 ? 10.850 -5.075 -8.268 1.00 93.50 94 GLU A CA 1
ATOM 730 C C . GLU A 1 94 ? 11.553 -6.408 -8.525 1.00 93.50 94 GLU A C 1
ATOM 732 O O . GLU A 1 94 ? 11.715 -6.810 -9.677 1.00 93.50 94 GLU A O 1
ATOM 737 N N . ASN A 1 95 ? 11.918 -7.131 -7.465 1.00 93.38 95 ASN A N 1
ATOM 738 C CA . ASN A 1 95 ? 12.551 -8.439 -7.597 1.00 93.38 95 ASN A CA 1
ATOM 739 C C . ASN A 1 95 ? 11.629 -9.475 -8.260 1.00 93.38 95 ASN A C 1
ATOM 741 O O . ASN A 1 95 ? 12.119 -10.288 -9.038 1.00 93.38 95 ASN A O 1
ATOM 745 N N . VAL A 1 96 ? 10.314 -9.420 -8.013 1.00 91.31 96 VAL A N 1
ATOM 746 C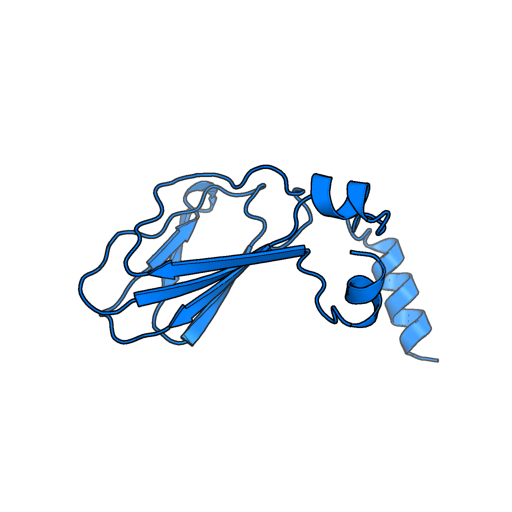 CA . VAL A 1 96 ? 9.346 -10.317 -8.657 1.00 91.31 96 VAL A CA 1
ATOM 747 C C . VAL A 1 96 ? 9.259 -9.998 -10.143 1.00 91.31 96 VAL A C 1
ATOM 749 O O . VAL A 1 96 ? 9.460 -10.902 -10.945 1.00 91.31 96 VAL A O 1
ATOM 752 N N . HIS A 1 97 ? 9.063 -8.727 -10.517 1.00 90.06 97 HIS A N 1
ATOM 753 C CA . HIS A 1 97 ? 9.008 -8.318 -11.930 1.00 90.06 97 HIS A CA 1
ATOM 754 C C . HIS A 1 97 ? 10.277 -8.721 -12.689 1.00 90.06 97 HIS A C 1
ATOM 756 O O . HIS A 1 97 ? 10.188 -9.285 -13.775 1.00 90.06 97 HIS A O 1
ATOM 762 N N . ARG A 1 98 ? 11.457 -8.498 -12.094 1.00 92.00 98 ARG A N 1
ATOM 763 C CA . ARG A 1 98 ? 12.738 -8.911 -12.687 1.00 92.00 98 ARG A CA 1
ATOM 764 C C . ARG A 1 98 ? 12.836 -10.425 -12.848 1.00 92.00 98 ARG A C 1
ATOM 766 O O . ARG A 1 98 ? 13.275 -10.885 -13.895 1.00 92.00 98 ARG A O 1
ATOM 773 N N . TYR A 1 99 ? 12.420 -11.187 -11.838 1.00 91.00 99 TYR A N 1
ATOM 774 C CA . TYR A 1 99 ? 12.453 -12.647 -11.881 1.00 91.00 99 TYR A CA 1
ATOM 775 C C . TYR A 1 99 ? 11.527 -13.214 -12.966 1.00 91.00 99 TYR A C 1
ATOM 777 O O . TYR A 1 99 ? 11.910 -14.147 -13.661 1.00 91.00 99 TYR A O 1
ATOM 785 N N . VAL A 1 100 ? 10.335 -12.633 -13.145 1.00 87.62 100 VAL A N 1
ATOM 786 C CA . VAL A 1 100 ? 9.380 -13.053 -14.189 1.00 87.62 100 VAL A CA 1
ATOM 787 C C . VAL A 1 100 ? 9.590 -12.373 -15.535 1.00 87.62 100 VAL A C 1
ATOM 789 O O . VAL A 1 100 ? 8.792 -12.575 -16.443 1.00 87.62 100 VAL A O 1
ATOM 792 N N . GLN A 1 101 ? 10.628 -11.543 -15.654 1.00 89.25 101 GLN A N 1
ATOM 793 C CA . GLN A 1 101 ? 10.949 -10.794 -16.869 1.00 89.25 101 GLN A CA 1
ATOM 794 C C . GLN A 1 101 ? 9.787 -9.919 -17.377 1.00 89.25 101 GLN A C 1
ATOM 796 O O . GLN A 1 101 ? 9.689 -9.621 -18.565 1.00 89.25 101 GLN A O 1
ATOM 801 N N . VAL A 1 102 ? 8.925 -9.457 -16.466 1.00 84.31 102 VAL A N 1
ATOM 802 C CA . VAL A 1 102 ? 7.886 -8.471 -16.776 1.00 84.31 102 VAL A CA 1
ATOM 803 C C . VAL A 1 102 ? 8.529 -7.083 -16.760 1.00 84.31 102 VAL A C 1
ATOM 805 O O . VAL A 1 102 ? 9.205 -6.745 -15.779 1.00 84.31 102 VAL A O 1
ATOM 808 N N . PRO A 1 103 ? 8.326 -6.254 -17.803 1.00 86.19 103 PRO A N 1
ATOM 809 C CA . PRO A 1 103 ? 8.856 -4.899 -17.837 1.00 86.19 103 PRO A CA 1
ATOM 810 C C . PRO A 1 103 ? 8.482 -4.102 -16.586 1.00 86.19 103 PRO A C 1
ATOM 812 O O . PRO A 1 103 ? 7.365 -4.179 -16.067 1.00 86.19 103 PRO A O 1
ATOM 815 N N . LEU A 1 104 ? 9.435 -3.321 -16.084 1.00 88.31 104 LEU A N 1
ATOM 816 C CA . LEU A 1 104 ? 9.187 -2.440 -14.951 1.00 88.31 104 LEU A CA 1
ATOM 817 C C . LEU A 1 104 ? 8.355 -1.252 -15.434 1.00 88.31 104 LEU A C 1
ATOM 819 O O . LEU A 1 104 ? 8.693 -0.627 -16.435 1.00 88.31 104 LEU A O 1
ATOM 823 N N . CYS A 1 105 ? 7.290 -0.916 -14.705 1.00 81.44 105 CYS A N 1
ATOM 824 C CA . CYS A 1 105 ? 6.553 0.314 -14.970 1.00 81.44 105 CYS A CA 1
ATOM 825 C C . CYS A 1 105 ? 7.460 1.507 -14.631 1.00 81.44 105 CYS A C 1
ATOM 827 O O . CYS A 1 105 ? 7.864 1.691 -13.476 1.00 81.44 105 CYS A O 1
ATOM 829 N N . GLU A 1 106 ? 7.848 2.265 -15.652 1.00 81.56 106 GLU A N 1
ATOM 830 C CA . GLU A 1 106 ? 8.682 3.453 -15.503 1.00 81.56 106 GLU A CA 1
ATOM 831 C C . GLU A 1 106 ? 7.844 4.695 -15.210 1.00 81.56 106 GLU A C 1
ATOM 833 O O . GLU A 1 106 ? 6.617 4.693 -15.305 1.00 81.56 106 GLU A O 1
ATOM 838 N N . ARG A 1 107 ? 8.521 5.785 -14.835 1.00 77.12 107 ARG A N 1
ATOM 839 C CA . ARG A 1 107 ? 7.850 7.058 -14.588 1.00 77.12 107 ARG A CA 1
ATOM 840 C C . ARG A 1 107 ? 7.116 7.487 -15.863 1.00 77.12 107 ARG A C 1
ATOM 842 O O . ARG A 1 107 ? 7.783 7.668 -16.884 1.00 77.12 107 ARG A O 1
ATOM 849 N N . PRO A 1 108 ? 5.794 7.721 -15.823 1.00 72.06 108 PRO A N 1
AT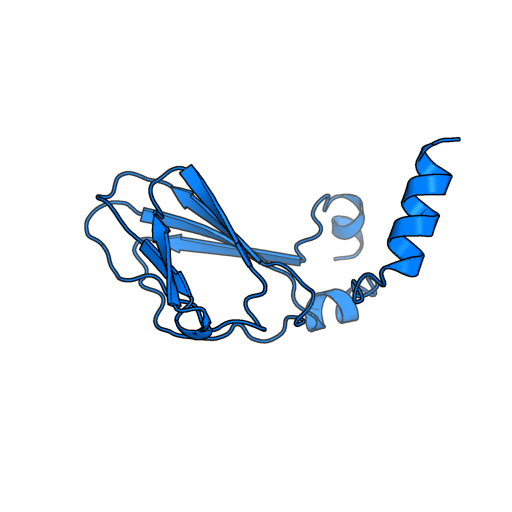OM 850 C CA . PRO A 1 108 ? 5.115 8.271 -16.979 1.00 72.06 108 PRO A CA 1
ATOM 851 C C . PRO A 1 108 ? 5.671 9.675 -17.233 1.00 72.06 108 PRO A C 1
ATOM 853 O O . PRO A 1 108 ? 5.643 10.547 -16.361 1.00 72.06 108 PRO A O 1
ATOM 856 N N . HIS A 1 109 ? 6.240 9.881 -18.418 1.00 80.62 109 HIS A N 1
ATOM 857 C CA . HIS A 1 109 ? 6.683 11.197 -18.855 1.00 80.62 109 HIS A CA 1
ATOM 858 C C . HIS A 1 109 ? 5.496 11.934 -19.475 1.00 80.62 109 HIS A C 1
ATOM 860 O O . HIS A 1 109 ? 4.753 11.352 -20.265 1.00 80.62 109 HIS A O 1
ATOM 866 N N . ILE A 1 110 ? 5.316 13.217 -19.154 1.00 81.94 110 ILE A N 1
ATOM 867 C CA . ILE A 1 110 ? 4.145 13.985 -19.609 1.00 81.94 110 ILE A CA 1
ATOM 868 C C . ILE A 1 110 ? 4.015 14.015 -21.139 1.00 81.94 110 ILE A C 1
ATOM 870 O O . ILE A 1 110 ? 2.908 13.962 -21.672 1.00 81.94 110 ILE A O 1
ATOM 874 N N . SER A 1 111 ? 5.142 14.008 -21.860 1.00 83.56 111 SER A N 1
ATOM 875 C CA . SER A 1 111 ? 5.136 13.916 -23.325 1.00 83.56 111 SER A CA 1
ATOM 876 C C . SER A 1 111 ? 4.570 12.588 -23.833 1.00 83.56 111 SER A C 1
ATOM 878 O O . SER A 1 111 ? 3.913 12.573 -24.872 1.00 83.56 111 SER A O 1
ATOM 880 N N . ASN A 1 112 ? 4.808 11.489 -23.110 1.00 81.56 112 ASN A N 1
ATOM 881 C CA . ASN A 1 112 ? 4.302 10.166 -23.466 1.00 81.56 112 ASN A CA 1
ATOM 882 C C . ASN A 1 112 ? 2.792 10.122 -23.243 1.00 81.56 112 ASN A C 1
ATOM 884 O O . ASN A 1 112 ? 2.071 9.771 -24.165 1.00 81.56 112 ASN A O 1
ATOM 888 N N . ILE A 1 113 ? 2.308 10.626 -22.100 1.00 80.31 113 ILE A N 1
ATOM 889 C CA . ILE A 1 113 ? 0.866 10.727 -21.820 1.00 80.31 113 ILE A CA 1
ATOM 890 C C . ILE A 1 113 ? 0.154 11.518 -22.926 1.00 80.31 113 ILE A C 1
ATOM 892 O O . ILE A 1 113 ? -0.853 11.070 -23.462 1.00 80.31 113 ILE A O 1
ATOM 896 N N . ALA A 1 114 ? 0.689 12.680 -23.315 1.00 82.12 114 ALA A N 1
ATOM 897 C CA . ALA A 1 114 ? 0.084 13.504 -24.361 1.00 82.12 114 ALA A CA 1
ATOM 898 C C . ALA A 1 114 ? 0.062 12.808 -25.734 1.00 82.12 114 ALA A C 1
ATOM 900 O O . ALA A 1 114 ? -0.866 13.007 -26.515 1.00 82.12 114 ALA A O 1
ATOM 901 N N . ARG A 1 115 ? 1.089 12.014 -26.058 1.00 86.56 115 ARG A N 1
ATOM 902 C CA . ARG A 1 115 ? 1.114 11.194 -27.276 1.00 86.56 115 ARG A CA 1
ATOM 903 C C . ARG A 1 115 ? 0.061 10.086 -27.211 1.00 86.56 115 ARG A C 1
ATOM 905 O O . ARG A 1 115 ? -0.693 9.940 -28.166 1.00 86.56 115 ARG A O 1
ATOM 912 N N . ASP A 1 116 ? -0.010 9.368 -26.099 1.00 83.44 116 ASP A N 1
ATOM 913 C CA . ASP A 1 116 ? -0.886 8.207 -25.944 1.00 83.44 116 ASP A CA 1
ATOM 914 C C . ASP A 1 116 ? -2.368 8.632 -25.923 1.00 83.44 116 ASP A C 1
ATOM 916 O O . ASP A 1 116 ? -3.200 8.011 -26.579 1.00 83.44 116 ASP A O 1
ATOM 920 N N . LEU A 1 117 ? -2.693 9.766 -25.285 1.00 83.94 117 LEU A N 1
ATOM 921 C CA . LEU A 1 117 ? -4.037 10.359 -25.325 1.00 83.94 117 LEU A CA 1
ATOM 922 C C . LEU A 1 117 ? -4.475 10.751 -26.742 1.00 83.94 117 LEU A C 1
ATOM 924 O O . LEU A 1 117 ? -5.647 10.609 -27.071 1.00 83.94 117 LEU A O 1
ATOM 928 N N . ARG A 1 118 ? -3.551 11.234 -27.584 1.00 87.44 118 ARG A N 1
ATOM 929 C CA . ARG A 1 118 ? -3.850 11.554 -28.991 1.00 87.44 118 ARG A CA 1
ATOM 930 C C . ARG A 1 118 ? -4.081 10.296 -29.825 1.00 87.44 118 ARG A C 1
ATOM 932 O O . ARG A 1 118 ? -4.970 10.295 -30.664 1.00 87.44 118 ARG A O 1
ATOM 939 N N . ALA A 1 119 ? -3.309 9.238 -29.583 1.00 83.25 119 ALA A N 1
ATOM 940 C CA . ALA A 1 119 ? -3.462 7.963 -30.283 1.00 83.25 119 ALA A CA 1
ATOM 941 C C . ALA A 1 119 ? -4.772 7.237 -29.926 1.00 83.25 119 ALA A C 1
ATOM 943 O O . ALA A 1 119 ? -5.298 6.496 -30.742 1.00 83.25 119 ALA A O 1
ATOM 944 N N . ALA A 1 120 ? -5.319 7.458 -28.728 1.00 81.00 120 ALA A N 1
ATOM 945 C CA . ALA A 1 120 ? -6.594 6.874 -28.307 1.00 81.00 120 ALA A CA 1
ATOM 946 C C . ALA A 1 120 ? -7.839 7.584 -28.887 1.00 81.00 120 ALA A C 1
ATOM 948 O O . ALA A 1 120 ? -8.959 7.143 -28.644 1.00 81.00 120 ALA A O 1
ATOM 949 N N . GLN A 1 121 ? -7.660 8.702 -29.599 1.00 79.31 121 GLN A N 1
ATOM 950 C CA . GLN A 1 121 ? -8.741 9.485 -30.215 1.00 79.31 121 GLN A CA 1
ATOM 951 C C . GLN A 1 121 ? -8.951 9.170 -31.708 1.00 79.31 121 GLN A C 1
ATOM 953 O O . GLN A 1 121 ? -9.824 9.774 -32.331 1.00 79.31 121 GLN A O 1
ATOM 958 N N . THR A 1 122 ? -8.158 8.256 -32.274 1.00 64.69 122 THR A N 1
ATOM 959 C CA . THR A 1 122 ? -8.227 7.779 -33.668 1.00 64.69 122 THR A CA 1
ATOM 960 C C . THR A 1 122 ? -8.694 6.338 -33.719 1.00 64.69 122 THR A C 1
ATOM 962 O O . THR A 1 122 ? -9.516 6.026 -34.604 1.00 64.69 122 THR A O 1
#

pLDDT: mean 91.2, std 8.55, range [57.84, 98.56]